Protein AF-A0A5P9JVK5-F1 (afdb_monomer)

Mean predicted aligned error: 3.74 Å

Sequence (76 aa):
MSLIHNEQTKLTATWFNTIGTAAMTVGVLAPVATALYGFAATPLQTETLVIGALAWLLAGLSLHLTARFVLRGLRP

Radius of gyration: 17.02 Å; Cα contacts (8 Å, |Δi|>4): 65; chains: 1; bounding box: 38×19×47 Å

pLDDT: mean 93.79, std 6.3, range [65.81, 98.5]

Structure (mmCIF, N/CA/C/O backbone):
data_AF-A0A5P9JVK5-F1
#
_entry.id   AF-A0A5P9JVK5-F1
#
loop_
_atom_site.group_PDB
_atom_site.id
_atom_site.type_symbol
_atom_site.label_atom_id
_atom_site.label_alt_id
_atom_site.label_comp_id
_atom_site.label_asym_id
_atom_site.label_entity_id
_atom_site.label_seq_id
_atom_site.pdbx_PDB_ins_code
_atom_site.Cartn_x
_atom_site.Cartn_y
_atom_site.Cartn_z
_atom_site.occupancy
_atom_site.B_iso_or_equiv
_atom_site.auth_seq_id
_atom_site.auth_comp_id
_atom_site.auth_asym_id
_atom_site.auth_atom_id
_atom_site.pdbx_PDB_model_num
ATOM 1 N N . MET A 1 1 ? -20.175 -0.715 26.842 1.00 65.81 1 MET A N 1
ATOM 2 C CA . MET A 1 1 ? -18.966 0.135 27.007 1.00 65.81 1 MET A CA 1
ATOM 3 C C . MET A 1 1 ? -17.830 -0.221 26.028 1.00 65.81 1 MET A C 1
ATOM 5 O O . MET A 1 1 ? -16.732 0.295 26.172 1.00 65.81 1 MET A O 1
ATOM 9 N N . SER A 1 2 ? -18.069 -1.038 24.993 1.00 88.44 2 SER A N 1
ATOM 10 C CA . SER A 1 2 ? -17.067 -1.431 23.982 1.00 88.44 2 SER A CA 1
ATOM 11 C C . SER A 1 2 ? -16.829 -0.383 22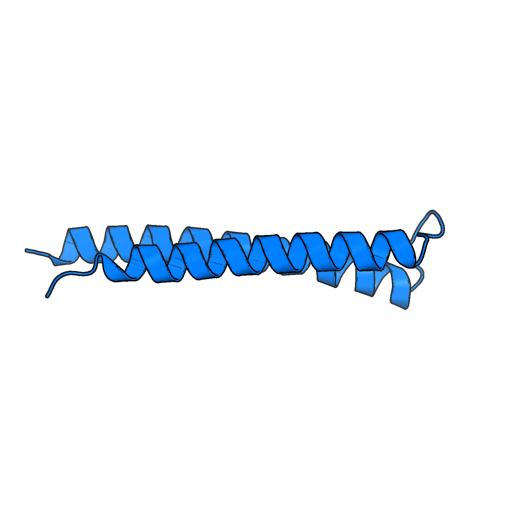.886 1.00 88.44 2 SER A C 1
ATOM 13 O O . SER A 1 2 ? -15.880 -0.514 22.120 1.00 88.44 2 SER A O 1
ATOM 15 N N . LEU A 1 3 ? -17.650 0.671 22.824 1.00 94.50 3 LEU A N 1
ATOM 16 C CA . LEU A 1 3 ? -17.644 1.656 21.737 1.00 94.50 3 LEU A CA 1
ATOM 17 C C . LEU A 1 3 ? -16.279 2.339 21.543 1.00 94.50 3 LEU A C 1
ATOM 19 O O . LEU A 1 3 ? -15.741 2.302 20.443 1.00 94.50 3 LEU A O 1
ATOM 23 N N . ILE A 1 4 ? -15.679 2.880 22.611 1.00 96.50 4 ILE A N 1
ATOM 24 C CA . ILE A 1 4 ? -14.361 3.542 22.538 1.00 96.50 4 ILE A CA 1
ATOM 25 C C . ILE A 1 4 ? -13.274 2.553 22.087 1.00 96.50 4 ILE A C 1
ATOM 27 O O . ILE A 1 4 ? -12.486 2.864 21.198 1.00 96.50 4 ILE A O 1
ATOM 31 N N . HIS A 1 5 ? -13.267 1.341 22.655 1.00 96.06 5 HIS A N 1
ATOM 32 C CA . HIS A 1 5 ? -12.331 0.271 22.279 1.00 96.06 5 HIS A CA 1
ATOM 33 C C . HIS A 1 5 ? -12.454 -0.101 20.793 1.00 96.06 5 HIS A C 1
ATOM 35 O O . HIS A 1 5 ? -11.451 -0.261 20.095 1.00 96.06 5 HIS A O 1
ATOM 41 N N . ASN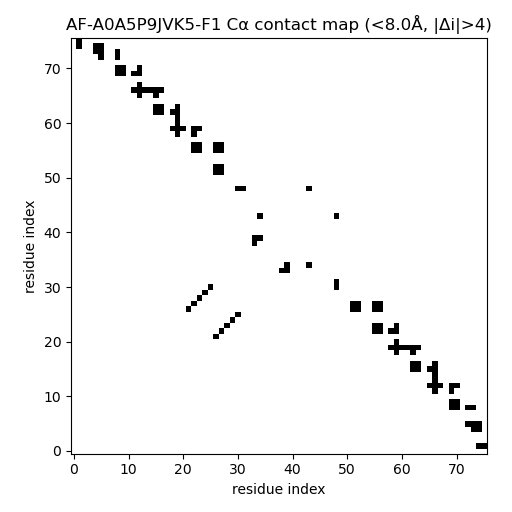 A 1 6 ? -13.683 -0.208 20.288 1.00 97.44 6 ASN A N 1
ATOM 42 C CA . ASN A 1 6 ? -13.945 -0.547 18.894 1.00 97.44 6 ASN A CA 1
ATOM 43 C C . ASN A 1 6 ? -13.495 0.564 17.940 1.00 97.44 6 ASN A C 1
ATOM 45 O O . ASN A 1 6 ? -12.888 0.261 16.916 1.00 97.44 6 ASN A O 1
ATOM 49 N N . GLU A 1 7 ? -13.742 1.832 18.271 1.00 98.06 7 GLU A N 1
ATOM 50 C CA . GLU A 1 7 ? -13.282 2.960 17.452 1.00 98.06 7 GLU A CA 1
ATOM 51 C C . GLU A 1 7 ? -11.753 3.055 17.415 1.00 98.06 7 GLU A C 1
ATOM 53 O O . GLU A 1 7 ? -11.176 3.226 16.342 1.00 98.06 7 GLU A O 1
ATOM 58 N N . GLN A 1 8 ? -11.069 2.822 18.539 1.00 97.88 8 GLN A N 1
ATOM 59 C CA . GLN A 1 8 ? -9.604 2.731 18.559 1.00 97.88 8 GLN A CA 1
ATOM 60 C C . GLN A 1 8 ? -9.093 1.576 17.687 1.00 97.88 8 GLN A C 1
ATOM 62 O O . GLN A 1 8 ? -8.184 1.758 16.879 1.00 97.88 8 GLN A O 1
ATOM 67 N N . THR A 1 9 ? -9.725 0.403 17.784 1.00 97.88 9 THR A N 1
ATOM 68 C CA . THR A 1 9 ? -9.376 -0.774 16.972 1.00 97.88 9 THR A CA 1
ATOM 69 C C . THR A 1 9 ? -9.551 -0.492 15.475 1.00 97.88 9 THR A C 1
ATOM 71 O O . THR A 1 9 ? -8.677 -0.818 14.668 1.00 97.88 9 THR A O 1
ATOM 74 N N . LYS A 1 10 ? -10.653 0.161 15.084 1.00 98.06 10 LYS A N 1
ATOM 75 C CA . LYS A 1 10 ? -10.902 0.570 13.693 1.00 98.06 10 LYS A CA 1
ATOM 76 C C . LYS A 1 10 ? -9.895 1.604 13.211 1.00 98.06 10 LYS A C 1
ATOM 78 O O . LYS A 1 10 ? -9.435 1.495 12.075 1.00 98.06 10 LYS A O 1
ATOM 83 N N . LEU A 1 11 ? -9.538 2.579 14.046 1.00 98.44 11 LEU A N 1
ATOM 84 C CA . LEU A 1 11 ? -8.547 3.596 13.703 1.00 98.44 11 LEU A CA 1
ATOM 85 C C . LEU A 1 11 ? -7.196 2.943 13.380 1.00 98.44 11 LEU A C 1
ATOM 87 O O . LEU A 1 11 ? -6.607 3.224 12.337 1.00 98.44 11 LEU A O 1
ATOM 91 N N . THR A 1 12 ? -6.747 1.999 14.211 1.00 98.19 12 THR A N 1
ATOM 92 C CA . THR A 1 12 ? -5.507 1.247 13.976 1.00 98.19 12 THR A CA 1
ATOM 93 C C . THR A 1 12 ? -5.581 0.376 12.721 1.00 98.19 12 THR A C 1
ATOM 95 O O . THR A 1 12 ? -4.653 0.382 11.913 1.00 98.19 12 THR A O 1
ATOM 98 N N . ALA A 1 13 ? -6.680 -0.354 12.510 1.00 98.31 13 ALA A N 1
ATOM 99 C CA . ALA A 1 13 ? -6.857 -1.145 11.292 1.00 98.31 13 ALA A CA 1
ATOM 100 C C . ALA A 1 13 ? -6.843 -0.265 10.030 1.00 98.31 13 ALA A C 1
ATOM 102 O O . ALA A 1 13 ? -6.212 -0.613 9.031 1.00 98.31 13 ALA A O 1
ATOM 103 N N . THR A 1 14 ? -7.489 0.900 10.095 1.00 98.50 14 THR A N 1
ATOM 104 C CA . THR A 1 14 ? -7.516 1.878 9.002 1.00 98.50 14 THR A CA 1
ATOM 105 C C . THR A 1 14 ? -6.114 2.389 8.701 1.00 98.50 14 THR A C 1
ATOM 107 O O . THR A 1 14 ? -5.724 2.426 7.539 1.00 98.50 14 THR A O 1
ATOM 110 N N . TRP A 1 15 ? -5.322 2.703 9.727 1.00 98.44 15 TRP A N 1
ATOM 111 C CA . TRP A 1 15 ? -3.931 3.119 9.562 1.00 98.44 15 TRP A CA 1
ATOM 112 C C . TRP A 1 15 ? -3.094 2.084 8.796 1.00 98.44 15 TRP A C 1
ATOM 114 O O . TRP A 1 15 ? -2.477 2.425 7.786 1.00 98.44 15 TRP A O 1
ATOM 124 N N . PHE A 1 16 ? -3.130 0.809 9.205 1.00 98.25 16 PHE A N 1
ATOM 125 C CA . PHE A 1 16 ? -2.416 -0.263 8.498 1.00 98.25 16 PHE A CA 1
ATOM 126 C C . PHE A 1 16 ? -2.876 -0.414 7.045 1.00 98.25 16 PHE A C 1
ATOM 128 O O . PHE A 1 16 ? -2.045 -0.563 6.149 1.00 98.25 16 PHE A O 1
ATOM 135 N N . ASN A 1 17 ? -4.184 -0.334 6.792 1.00 97.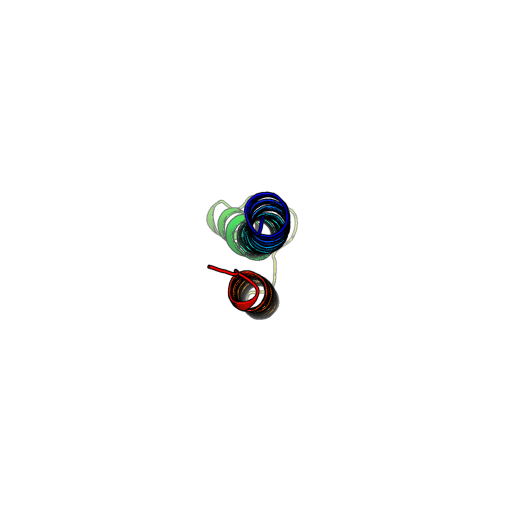50 17 ASN A N 1
ATOM 136 C CA . ASN A 1 17 ? -4.720 -0.420 5.437 1.00 97.50 17 ASN A CA 1
ATOM 137 C C . ASN A 1 17 ? -4.293 0.773 4.560 1.00 97.50 17 ASN A C 1
ATOM 139 O O . ASN A 1 17 ? -3.964 0.590 3.386 1.00 97.50 17 ASN A O 1
ATOM 143 N N . THR A 1 18 ? -4.252 1.981 5.126 1.00 98.19 18 THR A N 1
ATOM 144 C CA . THR A 1 18 ? -3.793 3.191 4.430 1.00 98.19 18 THR A CA 1
ATOM 145 C C . THR A 1 18 ? -2.310 3.102 4.085 1.00 98.19 18 THR A C 1
ATOM 147 O O . THR A 1 18 ? -1.947 3.366 2.941 1.00 98.19 18 THR A O 1
ATOM 150 N N . ILE A 1 19 ? -1.455 2.655 5.016 1.00 97.88 19 ILE A N 1
ATOM 151 C CA . ILE A 1 19 ? -0.033 2.419 4.712 1.00 97.88 19 ILE A CA 1
ATOM 152 C C . ILE A 1 19 ? 0.111 1.332 3.645 1.00 97.88 19 ILE A C 1
ATOM 154 O O . ILE A 1 19 ? 0.892 1.511 2.717 1.00 97.88 19 ILE A O 1
ATOM 158 N N . GLY A 1 20 ? -0.652 0.235 3.722 1.00 97.94 20 GLY A N 1
ATOM 159 C CA . GLY A 1 20 ? -0.630 -0.815 2.698 1.00 97.94 20 GLY A CA 1
ATOM 160 C C . GLY A 1 20 ? -0.992 -0.286 1.306 1.00 97.94 20 GLY A C 1
ATOM 161 O O . GLY A 1 20 ? -0.298 -0.566 0.331 1.00 97.94 20 GLY A O 1
ATOM 162 N N . THR A 1 21 ? -2.021 0.559 1.224 1.00 97.56 21 THR A N 1
ATOM 163 C CA . THR A 1 21 ? -2.429 1.231 -0.021 1.00 97.56 21 THR A CA 1
ATOM 164 C C . THR A 1 21 ? -1.339 2.174 -0.539 1.00 97.56 21 THR A C 1
ATOM 166 O O . THR A 1 21 ? -1.021 2.162 -1.731 1.00 97.56 21 THR A O 1
ATOM 169 N N . ALA A 1 22 ? -0.722 2.965 0.345 1.00 97.69 22 ALA A N 1
ATOM 170 C CA . ALA A 1 22 ? 0.387 3.847 -0.011 1.00 97.69 22 ALA A CA 1
ATOM 171 C C . ALA A 1 22 ? 1.604 3.051 -0.509 1.00 97.69 22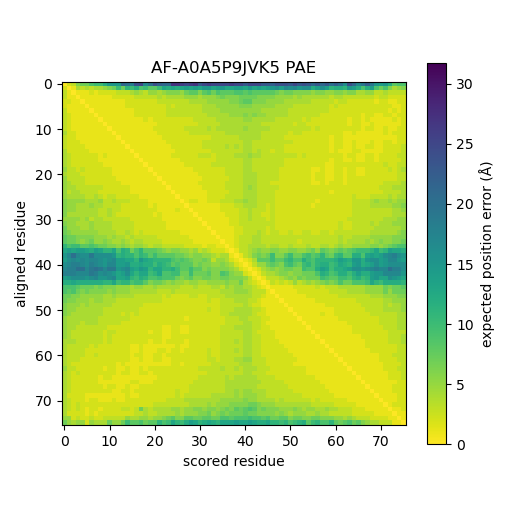 ALA A C 1
ATOM 173 O O . ALA A 1 22 ? 2.175 3.394 -1.540 1.00 97.69 22 ALA A O 1
ATOM 174 N N . ALA A 1 23 ? 1.947 1.951 0.163 1.00 97.38 23 ALA A N 1
ATOM 175 C CA . ALA A 1 23 ? 3.026 1.045 -0.216 1.00 97.38 23 ALA A CA 1
ATOM 176 C C . ALA A 1 23 ? 2.809 0.455 -1.619 1.00 97.38 23 ALA A C 1
ATOM 178 O O . ALA A 1 23 ? 3.723 0.469 -2.438 1.00 97.38 23 ALA A O 1
ATOM 179 N N . MET A 1 24 ? 1.589 0.013 -1.940 1.00 96.56 24 MET A N 1
ATOM 180 C CA . MET A 1 24 ? 1.259 -0.460 -3.290 1.00 96.56 24 MET A CA 1
ATOM 181 C C . MET A 1 24 ? 1.324 0.666 -4.330 1.00 96.56 24 MET A C 1
ATOM 183 O O . MET A 1 24 ? 1.842 0.479 -5.428 1.00 96.56 24 MET A O 1
ATOM 187 N N . THR A 1 25 ? 0.832 1.857 -3.993 1.00 96.94 25 THR A N 1
ATOM 188 C CA . THR A 1 25 ? 0.790 2.986 -4.934 1.00 96.94 25 THR A CA 1
ATOM 189 C C . THR A 1 25 ? 2.195 3.500 -5.251 1.00 96.94 25 THR A C 1
ATOM 191 O O . THR A 1 25 ? 2.568 3.623 -6.416 1.00 96.94 25 THR A O 1
ATOM 194 N N . VAL A 1 26 ? 2.999 3.756 -4.220 1.00 96.19 26 VAL A N 1
ATOM 195 C CA . VAL A 1 26 ? 4.359 4.296 -4.351 1.00 96.19 26 VAL A CA 1
ATOM 196 C C . VAL A 1 26 ? 5.342 3.222 -4.808 1.00 96.19 26 VAL A C 1
ATOM 198 O O . VAL A 1 26 ? 6.204 3.498 -5.633 1.00 96.19 26 VAL A O 1
ATOM 201 N N . GLY A 1 27 ? 5.221 2.001 -4.291 1.00 92.62 27 GLY A N 1
ATOM 202 C CA . GLY A 1 27 ? 6.164 0.917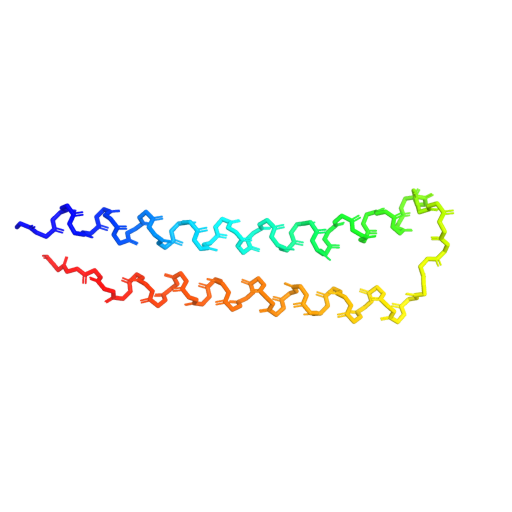 -4.557 1.00 92.62 27 GLY A CA 1
ATOM 203 C C . GLY A 1 27 ? 5.920 0.159 -5.861 1.00 92.62 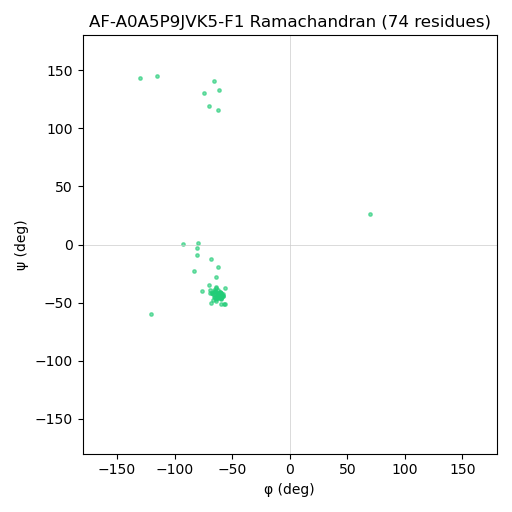27 GLY A C 1
ATOM 204 O O . GLY A 1 27 ? 6.850 -0.444 -6.391 1.00 92.62 27 GLY A O 1
ATOM 205 N N . VAL A 1 28 ? 4.693 0.188 -6.394 1.00 94.94 28 VAL A N 1
ATOM 206 C CA . VAL A 1 28 ? 4.322 -0.556 -7.610 1.00 94.94 28 VAL A CA 1
ATOM 207 C C . VAL A 1 28 ? 3.836 0.387 -8.701 1.00 94.94 28 VAL A C 1
ATOM 209 O O . VAL A 1 28 ? 4.438 0.451 -9.771 1.00 94.94 28 VAL A O 1
ATOM 212 N N . LEU A 1 29 ? 2.763 1.142 -8.445 1.00 94.25 29 LEU A N 1
ATOM 213 C CA . LEU A 1 29 ? 2.108 1.918 -9.503 1.00 94.25 29 LEU A CA 1
ATOM 214 C C . LEU A 1 29 ? 2.986 3.062 -10.019 1.00 94.25 29 LEU A C 1
ATOM 216 O O . LEU A 1 29 ? 3.062 3.259 -11.230 1.00 94.25 29 LEU A O 1
ATOM 220 N N . ALA A 1 30 ? 3.682 3.783 -9.138 1.00 93.44 30 ALA A N 1
ATOM 221 C CA . ALA A 1 30 ? 4.554 4.882 -9.548 1.00 93.44 30 ALA A CA 1
ATOM 222 C C . ALA A 1 30 ? 5.748 4.418 -10.421 1.00 93.44 30 ALA A C 1
ATOM 224 O O . ALA A 1 30 ? 5.934 4.989 -11.501 1.00 93.44 30 ALA A O 1
ATOM 225 N N . PRO A 1 31 ? 6.517 3.369 -10.058 1.00 90.62 31 PRO A N 1
ATOM 226 C CA . PRO A 1 31 ? 7.562 2.818 -10.923 1.00 90.62 31 PRO A CA 1
ATOM 227 C C . PRO A 1 31 ? 7.035 2.290 -12.259 1.00 90.62 31 PRO A C 1
ATOM 229 O O . PRO A 1 31 ? 7.649 2.535 -13.295 1.00 90.62 31 PRO A O 1
ATOM 232 N N . VAL A 1 32 ? 5.880 1.616 -12.260 1.00 91.31 32 VAL A N 1
ATOM 233 C CA . VAL A 1 32 ? 5.256 1.118 -13.495 1.00 91.31 32 VAL A CA 1
ATOM 234 C C . VAL A 1 32 ? 4.848 2.275 -14.406 1.00 91.31 32 VAL A C 1
ATOM 236 O O . VAL A 1 32 ? 5.183 2.261 -15.586 1.00 91.31 32 VAL A O 1
ATOM 239 N N . ALA A 1 33 ? 4.196 3.311 -13.873 1.00 92.56 33 ALA A N 1
ATOM 240 C CA . ALA A 1 33 ? 3.854 4.507 -14.642 1.00 92.56 33 ALA A CA 1
ATOM 241 C C . ALA A 1 33 ? 5.112 5.194 -15.198 1.00 92.56 33 ALA A C 1
ATOM 243 O O . ALA A 1 33 ? 5.151 5.577 -16.364 1.00 92.56 33 ALA A O 1
ATOM 244 N N . THR A 1 34 ? 6.168 5.288 -14.387 1.00 91.81 34 THR A N 1
ATOM 245 C CA . THR A 1 34 ? 7.458 5.867 -14.791 1.00 91.81 34 THR A CA 1
ATOM 246 C C . THR A 1 34 ? 8.079 5.096 -15.958 1.00 91.81 34 THR A C 1
ATOM 248 O O . THR A 1 34 ? 8.569 5.712 -16.904 1.00 91.81 34 THR A O 1
ATOM 251 N N . ALA A 1 35 ? 8.017 3.761 -15.922 1.00 88.62 35 ALA A N 1
ATOM 252 C CA . ALA A 1 35 ? 8.502 2.896 -16.993 1.00 88.62 35 ALA A CA 1
ATOM 253 C C . ALA A 1 35 ? 7.645 2.995 -18.269 1.00 88.62 35 ALA A C 1
ATOM 255 O O . ALA A 1 35 ? 8.197 3.069 -19.362 1.00 88.62 35 ALA A O 1
ATOM 256 N N . LEU A 1 36 ? 6.313 3.037 -18.141 1.00 89.44 36 LEU A N 1
ATOM 257 C CA . LEU A 1 36 ? 5.387 3.106 -19.280 1.00 89.44 36 LEU A CA 1
ATOM 258 C C . LEU A 1 36 ? 5.443 4.445 -20.020 1.00 89.44 36 LEU A C 1
ATOM 260 O O . LEU A 1 36 ? 5.359 4.473 -21.244 1.00 89.44 36 LEU A O 1
ATOM 264 N N . TYR A 1 37 ? 5.581 5.550 -19.287 1.00 91.31 37 TYR A N 1
ATOM 265 C CA . TYR A 1 37 ? 5.584 6.895 -19.866 1.00 91.31 37 TYR A CA 1
ATOM 266 C C . TYR A 1 37 ? 6.987 7.418 -20.199 1.00 91.31 37 TYR A C 1
ATOM 268 O O . TYR A 1 37 ? 7.119 8.536 -20.691 1.00 91.31 37 TYR A O 1
ATOM 276 N N . GLY A 1 38 ? 8.038 6.630 -19.946 1.00 85.38 38 GLY A N 1
ATOM 277 C CA . GLY A 1 38 ? 9.415 7.019 -20.257 1.00 85.38 38 GLY A CA 1
ATOM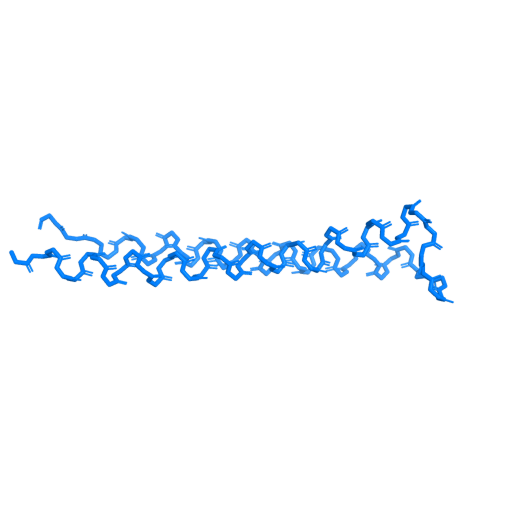 278 C C . GLY A 1 38 ? 9.957 8.148 -19.375 1.00 85.38 38 GLY A C 1
ATOM 279 O O . GLY A 1 38 ? 10.856 8.870 -19.793 1.00 85.38 38 GLY A O 1
ATOM 280 N N . PHE A 1 39 ? 9.438 8.308 -18.152 1.00 85.25 39 PHE A N 1
ATOM 281 C CA . PHE A 1 39 ? 9.915 9.321 -17.197 1.00 85.25 39 PHE A CA 1
ATOM 282 C C . PHE A 1 39 ? 11.185 8.897 -16.439 1.00 85.25 39 PHE A C 1
ATOM 284 O O . PHE A 1 39 ? 11.704 9.657 -15.622 1.00 85.25 39 PHE A O 1
ATOM 291 N N . ALA A 1 40 ? 11.683 7.679 -16.667 1.00 80.50 40 ALA A N 1
ATOM 292 C CA . ALA A 1 40 ? 12.867 7.169 -15.992 1.00 80.50 40 ALA A CA 1
ATOM 293 C C . ALA A 1 40 ? 14.134 7.898 -16.476 1.00 80.50 40 ALA A C 1
ATOM 295 O O . ALA A 1 40 ? 14.496 7.812 -17.647 1.00 80.50 40 ALA A O 1
ATOM 296 N N . ALA A 1 41 ? 14.839 8.577 -15.563 1.00 78.00 41 ALA A N 1
ATOM 297 C CA . ALA A 1 41 ? 16.118 9.231 -15.865 1.00 78.00 41 ALA A CA 1
ATOM 298 C C . ALA A 1 41 ? 17.220 8.226 -16.252 1.00 78.00 41 ALA A C 1
ATOM 300 O O . ALA A 1 41 ? 18.140 8.557 -16.998 1.00 78.00 41 ALA A O 1
ATOM 301 N N . THR A 1 42 ? 17.119 6.994 -15.752 1.00 77.44 42 THR A N 1
ATOM 302 C CA . THR A 1 42 ? 17.981 5.865 -16.105 1.00 77.44 42 THR A CA 1
ATOM 303 C C . THR A 1 42 ? 17.125 4.646 -16.454 1.00 77.44 42 THR A C 1
ATOM 305 O O . THR A 1 42 ? 16.090 4.431 -15.816 1.00 77.44 42 THR A O 1
ATOM 308 N N . PRO A 1 43 ? 17.522 3.822 -17.445 1.00 75.31 43 PRO A N 1
ATOM 309 C CA . PRO A 1 43 ? 16.784 2.611 -17.780 1.00 75.31 43 PRO A CA 1
ATOM 310 C C . PRO A 1 43 ? 16.777 1.656 -16.584 1.00 75.31 43 PRO A C 1
ATOM 312 O O . PRO A 1 43 ? 17.826 1.158 -16.171 1.00 75.31 43 PRO A O 1
ATOM 315 N N . LEU A 1 44 ? 15.598 1.393 -16.019 1.00 79.19 44 LEU A N 1
ATOM 316 C CA . LEU A 1 44 ? 15.447 0.339 -15.024 1.00 79.19 44 LEU A CA 1
ATOM 317 C C . LEU A 1 44 ? 15.501 -1.017 -15.732 1.00 79.19 44 LEU A C 1
ATOM 319 O O . LEU A 1 44 ? 14.772 -1.247 -16.697 1.00 79.19 44 LEU A O 1
ATOM 323 N N . GLN A 1 45 ? 16.319 -1.936 -15.224 1.00 89.50 45 GLN A N 1
ATOM 324 C CA . GLN A 1 45 ? 16.254 -3.331 -15.652 1.00 89.50 45 GLN A CA 1
ATOM 325 C C . GLN A 1 45 ? 14.875 -3.906 -15.309 1.00 89.50 45 GLN A C 1
ATOM 327 O O . GLN A 1 45 ? 14.380 -3.740 -14.191 1.00 89.50 45 GLN A O 1
ATOM 332 N N . THR A 1 46 ? 14.259 -4.596 -16.271 1.00 88.88 46 THR A N 1
ATOM 333 C CA . THR A 1 46 ? 12.922 -5.188 -16.118 1.00 88.88 46 THR A CA 1
ATOM 334 C C . THR A 1 46 ? 12.854 -6.135 -14.920 1.00 88.88 46 THR A C 1
ATOM 336 O O . THR A 1 46 ? 11.870 -6.125 -14.188 1.00 88.88 46 THR A O 1
ATOM 339 N N . GLU A 1 47 ? 13.920 -6.894 -14.668 1.00 93.00 47 GLU A N 1
ATOM 340 C CA . GLU A 1 47 ? 14.039 -7.800 -13.520 1.00 93.00 47 GLU A CA 1
ATOM 341 C C . GLU A 1 47 ? 13.926 -7.045 -12.190 1.00 93.00 47 GLU A C 1
ATOM 343 O O . GLU A 1 47 ? 13.133 -7.423 -11.329 1.00 93.00 47 GLU A O 1
ATOM 348 N N . THR A 1 48 ? 14.637 -5.924 -12.050 1.00 91.00 48 THR A N 1
ATOM 349 C CA . THR A 1 48 ? 14.577 -5.061 -10.862 1.00 91.00 48 THR A CA 1
ATOM 350 C C . THR A 1 48 ? 13.179 -4.489 -10.650 1.00 91.00 48 THR A C 1
ATOM 352 O O . THR A 1 48 ? 12.690 -4.474 -9.520 1.00 91.00 48 THR A O 1
ATOM 355 N N . LEU A 1 49 ? 12.508 -4.059 -11.725 1.00 91.06 49 LEU A N 1
ATOM 356 C CA . LEU A 1 49 ? 11.133 -3.560 -11.650 1.00 91.06 49 LEU A CA 1
ATOM 357 C C . LEU A 1 49 ? 10.168 -4.655 -11.176 1.00 91.06 49 LEU A C 1
ATOM 359 O O . LEU A 1 49 ? 9.356 -4.408 -10.288 1.00 91.06 49 LEU A O 1
ATOM 363 N N . VAL A 1 50 ? 10.271 -5.863 -11.736 1.00 93.56 50 VAL A N 1
ATOM 364 C CA . VAL A 1 50 ? 9.399 -6.995 -11.390 1.00 93.56 50 VAL A CA 1
ATOM 365 C C . VAL A 1 50 ? 9.636 -7.453 -9.952 1.00 93.56 50 VAL A C 1
ATOM 367 O O . VAL A 1 50 ? 8.677 -7.594 -9.195 1.00 93.56 50 VAL A O 1
ATOM 370 N N . ILE A 1 51 ? 10.893 -7.639 -9.541 1.00 96.00 51 ILE A N 1
ATOM 371 C CA . ILE A 1 51 ? 11.238 -8.059 -8.174 1.00 96.00 51 ILE A CA 1
ATOM 372 C C . ILE A 1 51 ? 10.796 -6.996 -7.162 1.00 96.00 51 ILE A C 1
ATOM 374 O O . ILE A 1 51 ? 10.171 -7.330 -6.154 1.00 96.00 51 ILE A O 1
ATOM 378 N N . GLY A 1 52 ? 11.066 -5.717 -7.443 1.00 94.31 52 GLY A N 1
ATOM 379 C CA . GLY A 1 52 ? 10.643 -4.604 -6.595 1.00 94.31 52 GLY A CA 1
ATOM 380 C C . GLY A 1 52 ? 9.122 -4.521 -6.466 1.00 94.31 52 GLY A C 1
ATOM 381 O O . GLY A 1 52 ? 8.605 -4.421 -5.353 1.00 94.31 52 GLY A O 1
ATOM 382 N N . ALA A 1 53 ? 8.397 -4.640 -7.581 1.00 94.69 53 ALA A N 1
ATOM 383 C CA . ALA A 1 53 ? 6.939 -4.658 -7.585 1.00 94.69 53 ALA A CA 1
ATOM 384 C C . ALA A 1 53 ? 6.383 -5.821 -6.751 1.00 94.69 53 ALA A C 1
ATOM 386 O O . ALA A 1 53 ? 5.502 -5.610 -5.919 1.00 94.69 53 ALA A O 1
ATOM 387 N N . LEU A 1 54 ? 6.917 -7.035 -6.915 1.00 96.94 54 LEU A N 1
ATOM 388 C CA . LEU A 1 54 ? 6.504 -8.199 -6.127 1.00 96.94 54 LEU A CA 1
ATOM 389 C C . LEU A 1 54 ? 6.771 -8.001 -4.630 1.00 96.94 54 LEU A C 1
ATOM 391 O O . LEU A 1 54 ? 5.893 -8.284 -3.814 1.00 96.94 54 LEU A O 1
ATOM 395 N N . ALA A 1 55 ? 7.937 -7.468 -4.259 1.00 97.50 55 ALA A N 1
ATOM 396 C CA . ALA A 1 55 ? 8.265 -7.177 -2.865 1.00 97.50 55 ALA A CA 1
ATOM 397 C C . ALA A 1 55 ? 7.275 -6.174 -2.244 1.00 97.50 55 ALA A C 1
ATOM 399 O O . ALA A 1 55 ? 6.755 -6.410 -1.151 1.00 97.50 55 ALA A O 1
ATOM 400 N N . TRP A 1 56 ? 6.945 -5.094 -2.959 1.00 97.69 56 TRP A N 1
ATOM 401 C CA . TRP A 1 56 ? 5.979 -4.095 -2.494 1.00 97.69 56 TRP A CA 1
ATOM 402 C C . TRP A 1 56 ? 4.536 -4.607 -2.465 1.00 97.69 56 TRP A C 1
ATOM 404 O O . TRP A 1 56 ? 3.791 -4.259 -1.548 1.00 97.69 56 TRP A O 1
ATOM 414 N N . LEU A 1 57 ? 4.140 -5.472 -3.405 1.00 97.06 57 LEU A N 1
ATOM 415 C CA . LEU A 1 57 ? 2.843 -6.155 -3.366 1.00 97.06 57 LEU A CA 1
ATOM 416 C C . LEU A 1 57 ? 2.718 -7.043 -2.125 1.00 97.06 57 LEU A C 1
ATOM 418 O O . LEU A 1 57 ? 1.700 -6.989 -1.436 1.00 97.06 57 LEU A O 1
ATOM 422 N N . LEU A 1 58 ? 3.756 -7.821 -1.805 1.00 98.00 58 LEU A N 1
ATOM 423 C CA . LEU A 1 58 ? 3.784 -8.657 -0.603 1.00 98.00 58 LEU A CA 1
ATOM 424 C C . LEU A 1 58 ? 3.753 -7.808 0.674 1.00 98.00 58 LEU A C 1
ATOM 426 O O . LEU A 1 58 ? 3.009 -8.129 1.603 1.00 98.00 58 LEU A O 1
ATOM 430 N N . ALA A 1 59 ? 4.491 -6.694 0.706 1.00 97.88 59 ALA A N 1
ATOM 431 C CA . ALA A 1 59 ? 4.449 -5.744 1.813 1.00 97.88 59 ALA A CA 1
ATOM 432 C C . ALA A 1 59 ? 3.034 -5.169 2.004 1.00 97.88 59 ALA A C 1
ATOM 434 O O . ALA A 1 59 ? 2.477 -5.263 3.099 1.00 97.88 59 ALA A O 1
ATOM 435 N N . GLY A 1 60 ? 2.408 -4.661 0.937 1.00 97.88 60 GLY A N 1
ATOM 436 C CA . GLY A 1 60 ? 1.037 -4.144 0.963 1.00 97.88 60 GLY A CA 1
ATOM 437 C C . GLY A 1 60 ? 0.015 -5.188 1.418 1.00 97.88 60 GLY A C 1
ATOM 438 O O . GLY A 1 60 ? -0.815 -4.908 2.285 1.00 97.88 60 GLY A O 1
ATOM 439 N N . LEU A 1 61 ? 0.124 -6.420 0.909 1.00 97.75 61 LEU A N 1
ATOM 440 C CA . LEU A 1 61 ? -0.734 -7.533 1.311 1.00 97.75 61 LEU A CA 1
ATOM 441 C C . LEU A 1 61 ? -0.563 -7.872 2.797 1.00 97.75 61 LEU A C 1
ATOM 443 O O . LEU A 1 61 ? -1.557 -8.033 3.501 1.00 97.75 61 LEU A O 1
ATOM 447 N N . SER A 1 62 ? 0.672 -7.944 3.298 1.00 98.31 62 SER A N 1
ATOM 448 C CA . SER A 1 62 ? 0.931 -8.234 4.714 1.00 98.31 62 SER A CA 1
ATOM 449 C C . SER A 1 62 ? 0.348 -7.163 5.647 1.00 98.31 62 SER A C 1
ATOM 451 O O . SER A 1 62 ? -0.262 -7.491 6.669 1.00 98.31 62 SER A O 1
ATOM 453 N N . LEU A 1 63 ? 0.431 -5.886 5.259 1.00 98.00 63 LEU A N 1
ATOM 454 C CA . LEU A 1 63 ? -0.176 -4.771 5.988 1.00 98.00 63 LEU A CA 1
ATOM 455 C C . LEU A 1 63 ? -1.705 -4.845 5.962 1.00 98.00 63 LEU A C 1
ATOM 457 O O . LEU A 1 63 ? -2.351 -4.676 6.996 1.00 98.00 63 LEU A O 1
ATOM 461 N N . HIS A 1 64 ? -2.292 -5.175 4.812 1.00 97.25 64 HIS A N 1
ATOM 462 C CA . HIS A 1 64 ? -3.733 -5.379 4.703 1.00 97.25 64 HIS A CA 1
ATOM 463 C C . HIS A 1 64 ? -4.214 -6.555 5.572 1.00 97.25 64 HIS A C 1
ATOM 465 O O . HIS A 1 64 ? -5.214 -6.446 6.283 1.00 97.25 64 HIS A O 1
ATOM 471 N N . LEU A 1 65 ? -3.483 -7.675 5.590 1.00 98.06 65 LEU A N 1
ATOM 472 C CA . LEU A 1 65 ? -3.788 -8.809 6.469 1.00 98.06 65 LEU A CA 1
ATOM 473 C C . LEU A 1 65 ? -3.654 -8.437 7.950 1.00 98.06 65 LEU A C 1
ATOM 475 O O . LEU A 1 65 ? -4.486 -8.852 8.756 1.00 98.06 65 LEU A O 1
ATOM 479 N N . THR A 1 66 ? -2.675 -7.600 8.297 1.00 98.12 66 THR A N 1
ATOM 480 C CA . THR A 1 66 ? -2.522 -7.047 9.650 1.00 98.12 66 THR A CA 1
ATOM 481 C C . THR A 1 66 ? -3.729 -6.188 10.028 1.00 98.12 66 THR A C 1
ATOM 483 O O . THR A 1 66 ? -4.290 -6.374 11.105 1.00 98.12 66 THR A O 1
ATOM 486 N N . ALA A 1 67 ? -4.219 -5.329 9.128 1.00 97.88 67 ALA A N 1
ATOM 487 C CA . ALA A 1 67 ? -5.449 -4.565 9.345 1.00 97.88 67 ALA A CA 1
ATOM 488 C C . ALA A 1 67 ? -6.656 -5.482 9.613 1.00 97.88 67 ALA A C 1
ATOM 490 O O . ALA A 1 67 ? -7.411 -5.263 10.563 1.00 97.88 67 ALA A O 1
ATOM 491 N N . ARG A 1 68 ? -6.811 -6.561 8.829 1.00 97.62 68 ARG A N 1
ATOM 492 C CA . ARG A 1 68 ? -7.873 -7.560 9.052 1.00 97.62 68 ARG A CA 1
ATOM 493 C C . ARG A 1 68 ? -7.714 -8.286 10.384 1.00 97.62 68 ARG A C 1
ATOM 495 O O . ARG A 1 68 ? -8.719 -8.574 11.030 1.00 97.62 68 ARG A O 1
ATOM 502 N N . PHE A 1 69 ? -6.484 -8.584 10.796 1.00 97.75 69 PHE A N 1
ATOM 503 C CA . PHE A 1 69 ? -6.206 -9.194 12.093 1.00 97.75 69 PHE A CA 1
ATOM 504 C C . PHE A 1 69 ? -6.587 -8.256 13.244 1.00 97.75 69 PHE A C 1
ATOM 506 O O . PHE A 1 69 ? -7.281 -8.688 14.160 1.00 97.75 69 PHE A O 1
ATOM 513 N N . VAL A 1 70 ? -6.234 -6.969 13.160 1.00 97.50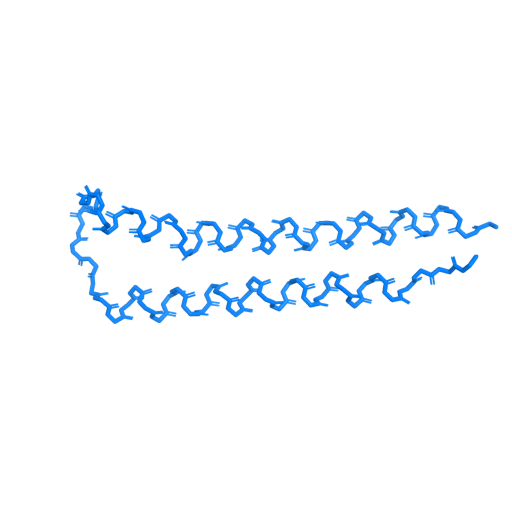 70 VAL A N 1
ATOM 514 C CA . VAL A 1 70 ? -6.611 -5.955 14.159 1.00 97.50 70 VAL A CA 1
ATOM 515 C C . VAL A 1 70 ? -8.134 -5.867 14.311 1.00 97.50 70 VAL A C 1
ATOM 517 O O . VAL A 1 70 ? -8.636 -5.872 15.432 1.00 97.50 70 VAL A O 1
ATOM 520 N N . LEU A 1 71 ? -8.896 -5.890 13.209 1.00 97.38 71 LEU A N 1
ATOM 521 C CA . LEU A 1 71 ? -10.368 -5.861 13.257 1.00 97.38 71 LEU A CA 1
ATOM 522 C C . LEU A 1 71 ? -11.004 -7.071 13.960 1.00 97.38 71 LEU A C 1
ATOM 524 O O . LEU A 1 71 ? -12.145 -6.975 14.406 1.00 97.38 71 LEU A O 1
ATOM 528 N N . ARG A 1 72 ? -10.295 -8.196 14.121 1.00 96.62 72 ARG A N 1
ATOM 529 C CA . ARG A 1 72 ? -10.797 -9.330 14.920 1.00 96.62 72 ARG A CA 1
ATOM 530 C C . ARG A 1 72 ? -10.878 -9.011 16.417 1.00 96.62 72 ARG A C 1
ATOM 532 O O . ARG A 1 72 ? -11.506 -9.764 17.151 1.00 96.62 72 ARG A O 1
ATOM 539 N N . GLY A 1 73 ? -10.274 -7.910 16.869 1.00 94.56 73 GLY A N 1
ATOM 540 C CA . GLY A 1 73 ? -10.346 -7.425 18.249 1.00 94.56 73 GLY A CA 1
ATOM 541 C C . GLY A 1 73 ? -11.626 -6.656 18.606 1.00 94.56 73 GLY A C 1
ATOM 542 O O . GLY A 1 73 ? -11.732 -6.176 19.739 1.00 94.56 73 GLY A O 1
ATOM 543 N N . LEU A 1 74 ? -12.575 -6.509 17.671 1.00 95.88 74 LEU A N 1
ATOM 544 C CA . LEU A 1 74 ? -13.860 -5.854 17.922 1.00 95.88 74 LEU A CA 1
ATOM 545 C C . LEU A 1 74 ? -14.711 -6.651 18.916 1.00 95.88 74 LEU A C 1
ATOM 547 O O . LEU A 1 74 ? -14.755 -7.880 18.885 1.00 95.88 74 LEU A O 1
ATOM 551 N N . ARG A 1 75 ? -15.401 -5.927 19.797 1.00 94.75 75 ARG A N 1
ATOM 552 C CA . ARG A 1 75 ? -16.257 -6.490 20.847 1.00 94.75 75 ARG A CA 1
ATOM 553 C C . ARG A 1 75 ? -17.722 -6.108 20.605 1.00 94.75 75 ARG A C 1
ATOM 555 O O . ARG A 1 75 ? -17.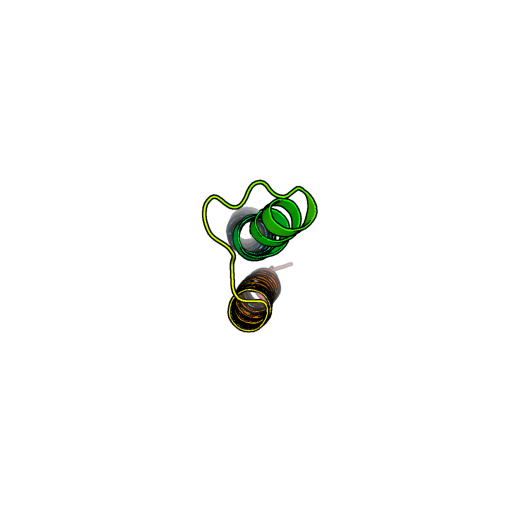951 -4.996 20.125 1.00 94.75 75 ARG A O 1
ATOM 562 N N . PRO A 1 76 ? -18.687 -6.989 20.924 1.00 88.75 76 PRO A N 1
ATOM 563 C CA . PRO A 1 76 ? -20.108 -6.655 20.864 1.00 88.75 76 PRO A CA 1
ATOM 564 C C . PRO A 1 76 ? -20.490 -5.518 21.826 1.00 88.75 76 PRO A C 1
ATOM 566 O O . PRO A 1 76 ? -19.715 -5.204 22.768 1.00 88.75 76 PRO A O 1
#

Foldseek 3Di:
DLVVVLVVLLVQLVVLLVVLVVLLCVQQVVVVVCQVVVVDPDDDDPVCNVVSNVVSNVSSVVSNVVSVVSNVPRDD

Secondary structure (DSSP, 8-state):
--HHHHHHHHHHHHHHHHHHHHHHIIIIIHHHHHHHTT--SS---HHHHHHHHHHHHHHHHHHHHHHHHHHTT---

Nearest PDB structures (foldseek):
  8ki3-assembly1_7  TM=6.918E-01  e=4.768E+00  Homo sapiens
  7jg7-assembly1_6  TM=7.340E-01  e=8.008E+00  Mycolicibacterium smegmatis
  6tz5-assembly1_AA  TM=5.820E-01  e=5.051E+00  Homo sapiens
  6tz4-assembly1_JB  TM=5.922E-01  e=7.137E+00  Homo sapiens

Solvent-accessible surface area (backbone atoms only — not comparable to full-atom values): 3992 Å² total; per-residue (Å²): 131,39,63,67,62,35,52,53,36,48,52,54,19,49,50,34,37,49,51,14,52,49,38,33,43,61,47,31,49,48,56,51,50,30,64,75,72,64,68,53,93,58,90,74,56,67,66,59,54,52,52,46,27,51,54,22,46,53,51,17,49,52,29,39,52,48,17,56,55,42,53,68,71,59,63,124

Organism: NCBI:txid2651334